Protein AF-A0A4S5E7C0-F1 (afdb_monomer)

Nearest PDB structures (foldseek):
  5xsj-assembly1_L  TM=5.345E-01  e=2.341E-01  Clostridium beijerinckii NCIMB 8052
  8f7n-assembly1_A-2  TM=5.152E-01  e=5.611E+00  Sinorhizobium meliloti
  6r2g-assembly1_A  TM=3.836E-01  e=6.595E+00  Human immunodeficiency virus 1

Secondary structure (DSSP, 8-state):
--HHHHHHHHHHHHHHHHHHHHHHHHHHHHHHHHHHHHHHHHHHHHHHHHHHHHHHHHH-GGG--HHHHHHHHHHHHHHHHHS-HHHHHHHHHHHHHHHHHHHHHHHHHS----HHHHHHHHHHHHHHHHHHHHHHHHHHHHHHHHHHTS-HHHHHHHHHHHHHHHHHHHTS---

Structure (mmCIF, N/CA/C/O backbone):
data_AF-A0A4S5E7C0-F1
#
_entry.id   AF-A0A4S5E7C0-F1
#
loop_
_atom_site.group_PDB
_atom_site.id
_atom_site.type_symbol
_atom_site.label_atom_id
_atom_site.label_alt_id
_atom_site.label_comp_id
_atom_site.label_asym_id
_atom_site.label_entity_id
_atom_site.label_seq_id
_atom_site.pdbx_PDB_ins_code
_atom_site.Cartn_x
_atom_site.Cartn_y
_atom_site.Cartn_z
_atom_site.occupancy
_atom_site.B_iso_or_equiv
_atom_site.auth_seq_id
_atom_site.auth_comp_id
_atom_site.auth_asym_id
_atom_site.auth_atom_id
_atom_site.pdbx_PDB_model_num
ATOM 1 N N . MET A 1 1 ? -38.187 -15.296 56.508 1.00 51.62 1 MET A N 1
ATOM 2 C CA . MET A 1 1 ? -37.065 -15.023 55.583 1.00 51.62 1 MET A CA 1
ATOM 3 C C . MET A 1 1 ? -36.917 -13.518 55.480 1.00 51.62 1 MET A C 1
ATOM 5 O O . MET A 1 1 ? -37.903 -12.865 55.166 1.00 51.62 1 MET A O 1
ATOM 9 N N . SER A 1 2 ? -35.764 -12.968 55.865 1.00 63.50 2 SER A N 1
ATOM 10 C CA . SER A 1 2 ? -35.547 -11.520 55.970 1.00 63.50 2 SER A CA 1
ATOM 11 C C . SER A 1 2 ? -35.302 -10.888 54.595 1.00 63.50 2 SER A C 1
ATOM 13 O O . SER A 1 2 ? -34.620 -11.465 53.749 1.00 63.50 2 SER A O 1
ATOM 15 N N . GLN A 1 3 ? -35.852 -9.688 54.378 1.00 60.19 3 GLN A N 1
ATOM 16 C CA . GLN A 1 3 ? -35.672 -8.883 53.158 1.00 60.19 3 GLN A CA 1
ATOM 17 C C . GLN A 1 3 ? -34.192 -8.619 52.823 1.00 60.19 3 GLN A C 1
ATOM 19 O O . GLN A 1 3 ? -33.840 -8.464 51.656 1.00 60.19 3 GLN A O 1
ATOM 24 N N . GLU A 1 4 ? -33.313 -8.656 53.825 1.00 59.75 4 GLU A N 1
ATOM 25 C CA . GLU A 1 4 ? -31.864 -8.508 53.667 1.00 59.75 4 GLU A CA 1
ATOM 26 C C . GLU A 1 4 ? -31.228 -9.612 52.807 1.00 59.75 4 GLU A C 1
ATOM 28 O O . GLU A 1 4 ? -30.308 -9.338 52.039 1.00 59.75 4 GLU A O 1
ATOM 33 N N . LEU A 1 5 ? -31.759 -10.842 52.851 1.00 59.56 5 LEU A N 1
ATOM 34 C CA . LEU A 1 5 ? -31.244 -11.957 52.048 1.00 59.56 5 LEU A CA 1
ATOM 35 C C . LEU A 1 5 ? -31.534 -11.761 50.547 1.00 59.56 5 LEU A C 1
ATOM 37 O O . LEU A 1 5 ? -30.731 -12.140 49.699 1.00 59.56 5 LEU A O 1
ATOM 41 N N . VAL A 1 6 ? -32.674 -11.144 50.219 1.00 63.81 6 VAL A N 1
ATOM 42 C CA . VAL A 1 6 ? -33.104 -10.886 48.834 1.00 63.81 6 VAL A CA 1
ATOM 43 C C . VAL A 1 6 ? -32.292 -9.746 48.216 1.00 63.81 6 VAL A C 1
ATOM 45 O O . VAL A 1 6 ? -31.866 -9.849 47.067 1.00 63.81 6 VAL A O 1
ATOM 48 N N . ILE A 1 7 ? -32.016 -8.692 48.990 1.00 66.44 7 ILE A N 1
ATOM 49 C CA . ILE A 1 7 ? -31.182 -7.560 48.555 1.00 66.44 7 ILE A CA 1
ATOM 50 C C . ILE A 1 7 ? -29.732 -8.013 48.334 1.00 66.44 7 ILE A C 1
ATOM 52 O O . ILE A 1 7 ? -29.133 -7.660 47.320 1.00 66.44 7 ILE A O 1
ATOM 56 N N . ALA A 1 8 ? -29.188 -8.852 49.223 1.00 60.00 8 ALA A N 1
ATOM 57 C CA . ALA A 1 8 ? -27.847 -9.412 49.066 1.00 60.00 8 ALA A CA 1
ATOM 58 C C . ALA A 1 8 ? -27.722 -10.307 47.816 1.00 60.00 8 ALA A C 1
ATOM 60 O O . ALA A 1 8 ? -26.723 -10.223 47.103 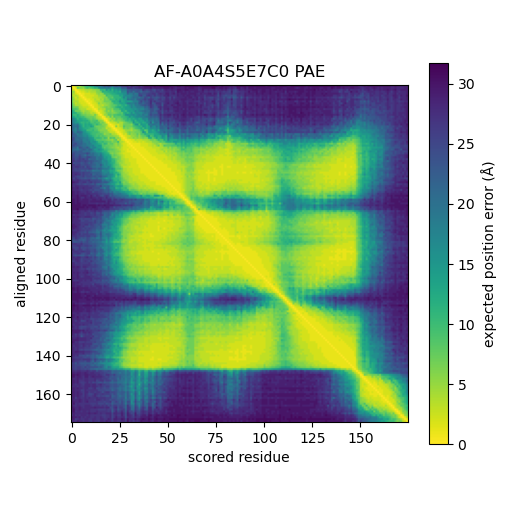1.00 60.00 8 ALA A O 1
ATOM 61 N N . LEU A 1 9 ? -28.747 -11.111 47.499 1.00 54.00 9 LEU A N 1
ATOM 62 C CA . LEU A 1 9 ? -28.764 -11.938 46.285 1.00 54.00 9 LEU A CA 1
ATOM 63 C C . LEU A 1 9 ? -28.847 -11.099 44.997 1.00 54.00 9 LEU A C 1
ATOM 65 O O . LEU A 1 9 ? -28.170 -11.410 44.019 1.00 54.00 9 LEU A O 1
ATOM 69 N N . LEU A 1 10 ? -29.651 -10.029 44.995 1.00 54.97 10 LEU A N 1
ATOM 70 C CA . LEU A 1 10 ? -29.771 -9.100 43.864 1.00 54.97 10 LEU A CA 1
ATOM 71 C C . LEU A 1 10 ? -28.479 -8.305 43.636 1.00 54.97 10 LEU A C 1
ATOM 73 O O . LEU A 1 10 ? -28.036 -8.176 42.496 1.00 54.97 10 LEU A O 1
ATOM 77 N N . ALA A 1 11 ? -27.842 -7.827 44.707 1.00 58.34 11 ALA A N 1
ATOM 78 C CA . ALA A 1 11 ? -26.558 -7.134 44.631 1.00 58.34 11 ALA A CA 1
ATOM 79 C C . ALA A 1 11 ? -25.433 -8.065 44.144 1.00 58.34 11 ALA A C 1
ATOM 81 O O . ALA A 1 11 ? -24.637 -7.668 43.295 1.00 58.34 11 ALA A O 1
ATOM 82 N N . ALA A 1 12 ? -25.401 -9.321 44.607 1.00 57.47 12 ALA A N 1
ATOM 83 C CA . ALA A 1 12 ? -24.446 -10.323 44.134 1.00 57.47 12 ALA A CA 1
ATOM 84 C C . ALA A 1 12 ? -24.670 -10.692 42.654 1.00 57.47 12 ALA A C 1
ATOM 86 O O . ALA A 1 12 ? -23.707 -10.798 41.895 1.00 57.47 12 ALA A O 1
ATOM 87 N N . GLY A 1 13 ? -25.929 -10.823 42.218 1.00 54.16 13 GLY A N 1
ATOM 88 C CA . GLY A 1 13 ? -26.279 -11.058 40.813 1.00 54.16 13 GLY A CA 1
ATOM 89 C C . GLY A 1 13 ? -25.897 -9.892 39.895 1.00 54.16 13 GLY A C 1
ATOM 90 O O . GLY A 1 13 ? -25.351 -10.112 38.815 1.00 54.16 13 GLY A O 1
ATOM 91 N N . ALA A 1 14 ? -26.107 -8.651 40.343 1.00 57.62 14 ALA A N 1
ATOM 92 C CA . ALA A 1 14 ? -25.710 -7.449 39.610 1.00 57.62 14 ALA A CA 1
ATOM 93 C C . ALA A 1 14 ? -24.182 -7.270 39.554 1.00 57.62 14 ALA A C 1
ATOM 95 O O . ALA A 1 14 ? -23.649 -6.908 38.507 1.00 57.62 14 ALA A O 1
ATOM 96 N N . ALA A 1 15 ? -23.466 -7.573 40.642 1.00 54.59 15 ALA A N 1
ATOM 97 C CA . ALA A 1 15 ? -22.006 -7.492 40.696 1.00 54.59 15 ALA A CA 1
ATOM 98 C C . ALA A 1 15 ? -21.329 -8.534 39.787 1.00 54.59 15 ALA A C 1
ATOM 100 O O . ALA A 1 15 ? -20.386 -8.207 39.066 1.00 54.59 15 ALA A O 1
ATOM 101 N N . LEU A 1 16 ? -21.839 -9.770 39.762 1.00 50.75 16 LEU A N 1
ATOM 102 C CA . LEU A 1 16 ? -21.350 -10.819 38.860 1.00 50.75 16 LEU A CA 1
ATOM 103 C C . LEU A 1 16 ? -21.711 -10.528 37.395 1.00 50.75 16 LEU A C 1
ATOM 105 O O . LEU A 1 16 ? -20.875 -10.712 36.511 1.00 50.75 16 LEU A O 1
ATOM 109 N N . GLY A 1 17 ? -22.917 -10.013 37.135 1.00 51.41 17 GLY A N 1
ATOM 110 C CA . GLY A 1 17 ? -23.335 -9.575 35.802 1.00 51.41 17 GLY A CA 1
ATOM 111 C C . GLY A 1 17 ? -22.484 -8.421 35.266 1.00 51.41 17 GLY A C 1
ATOM 112 O O . GLY A 1 17 ? -22.017 -8.486 34.134 1.00 51.41 17 GLY A O 1
ATOM 113 N N . GLY A 1 18 ? -22.212 -7.407 36.094 1.00 53.84 18 GLY A N 1
ATOM 114 C CA . GLY A 1 18 ? -21.353 -6.272 35.743 1.00 53.84 18 GLY A CA 1
ATOM 115 C C . GLY A 1 18 ? -19.883 -6.653 35.549 1.00 53.84 18 GLY A C 1
ATOM 116 O O . GLY A 1 18 ? -19.230 -6.131 34.651 1.00 53.84 18 GLY A O 1
ATOM 117 N N . SER A 1 19 ? -19.372 -7.611 36.328 1.00 55.72 19 SER A N 1
ATOM 118 C CA . SER A 1 19 ? -18.015 -8.158 36.187 1.00 55.72 19 SER A CA 1
ATOM 119 C C . SER A 1 19 ? -17.816 -8.908 34.863 1.00 55.72 19 SER A C 1
ATOM 121 O O . SER A 1 19 ? -16.806 -8.704 34.187 1.00 55.72 19 SER A O 1
ATOM 123 N N . LEU A 1 20 ? -18.779 -9.749 34.471 1.00 53.47 20 LEU A N 1
ATOM 124 C CA . LEU A 1 20 ? -18.713 -10.515 33.225 1.00 53.47 20 LEU A CA 1
ATOM 125 C C . LEU A 1 20 ? -18.929 -9.630 31.994 1.00 53.47 20 LEU A C 1
ATOM 127 O O . LEU A 1 20 ? -18.194 -9.772 31.016 1.00 53.47 20 LEU A O 1
ATOM 131 N N . LEU A 1 21 ? -19.882 -8.690 32.049 1.00 54.34 21 LEU A N 1
ATOM 132 C CA . LEU A 1 21 ? -20.072 -7.706 30.980 1.00 54.34 21 LEU A CA 1
ATOM 133 C C . LEU A 1 21 ? -18.843 -6.808 30.843 1.00 54.34 21 LEU A C 1
ATOM 135 O O . LEU A 1 21 ? -18.385 -6.584 29.730 1.00 54.34 21 LEU A O 1
ATOM 139 N N . GLY A 1 22 ? -18.285 -6.346 31.966 1.00 51.16 22 GLY A N 1
ATOM 140 C CA . GLY A 1 22 ? -17.058 -5.559 32.001 1.00 51.16 22 GLY A CA 1
ATOM 141 C C . GLY A 1 22 ? -15.910 -6.306 31.336 1.00 51.16 22 GLY A C 1
ATOM 142 O O . GLY A 1 22 ? -15.366 -5.814 30.362 1.00 51.16 22 GLY A O 1
ATOM 143 N N . SER A 1 23 ? -15.611 -7.534 31.769 1.00 56.44 23 SER A N 1
ATOM 144 C CA . SER A 1 23 ? -14.536 -8.346 31.183 1.00 56.44 23 SER A CA 1
ATOM 145 C C . SER A 1 23 ? -14.740 -8.640 29.691 1.00 56.44 23 SER A C 1
ATOM 147 O O . SER A 1 23 ? -13.773 -8.616 28.930 1.00 56.44 23 SER A O 1
ATOM 149 N N . PHE A 1 24 ? -15.977 -8.894 29.252 1.00 55.38 24 PHE A N 1
ATOM 150 C CA . PHE A 1 24 ? -16.286 -9.090 27.836 1.00 55.38 24 PHE A CA 1
ATOM 151 C C . PHE A 1 24 ? -16.075 -7.804 27.031 1.00 55.38 24 PHE A C 1
ATOM 153 O O . PHE A 1 24 ? -15.413 -7.844 25.996 1.00 55.38 24 PHE A O 1
ATOM 160 N N . LEU A 1 25 ? -16.569 -6.667 27.530 1.00 52.22 25 LEU A N 1
ATOM 161 C CA . LEU A 1 25 ? -16.396 -5.362 26.899 1.00 52.22 25 LEU A CA 1
ATOM 162 C C . LEU A 1 25 ? -14.913 -5.005 26.797 1.00 52.22 25 LEU A C 1
ATOM 164 O O . LEU A 1 25 ? -14.452 -4.768 25.686 1.00 52.22 25 LEU A O 1
ATOM 168 N N . THR A 1 26 ? -14.138 -5.098 27.884 1.00 57.97 26 THR A N 1
ATOM 169 C CA . THR A 1 26 ? -12.691 -4.820 27.857 1.00 57.97 26 THR A CA 1
ATOM 170 C C . THR A 1 26 ? -11.975 -5.690 26.829 1.00 57.97 26 THR A C 1
ATOM 172 O O . THR A 1 26 ? -11.184 -5.185 26.038 1.00 57.97 26 THR A O 1
ATOM 175 N N . ARG A 1 27 ? -12.317 -6.983 26.755 1.00 58.25 27 ARG A N 1
ATOM 176 C CA . ARG A 1 27 ? -11.734 -7.917 25.782 1.00 58.25 27 ARG A CA 1
ATOM 177 C C . ARG A 1 27 ? -12.106 -7.570 24.338 1.00 58.25 27 ARG A C 1
ATOM 179 O O . ARG A 1 27 ? -11.297 -7.767 23.434 1.00 58.25 27 ARG A O 1
ATOM 186 N N . THR A 1 28 ? -13.311 -7.048 24.103 1.00 67.56 28 THR A N 1
ATOM 187 C CA . THR A 1 28 ? -13.713 -6.556 22.777 1.00 67.56 28 THR A CA 1
ATOM 188 C C . THR A 1 28 ? -13.009 -5.254 22.402 1.00 67.56 28 THR A C 1
ATOM 190 O O . THR A 1 28 ? -12.595 -5.118 21.251 1.00 67.56 28 THR A O 1
ATOM 193 N N . THR A 1 29 ? -12.793 -4.336 23.348 1.00 66.19 29 THR A N 1
ATOM 194 C CA . THR A 1 29 ? -12.059 -3.084 23.113 1.00 66.19 29 THR A CA 1
ATOM 195 C C . THR A 1 29 ? -10.580 -3.354 22.841 1.00 66.19 29 THR A C 1
ATOM 197 O O . THR A 1 29 ? -10.033 -2.851 21.863 1.00 66.19 29 THR A O 1
ATOM 200 N N . GLU A 1 30 ? -9.954 -4.231 23.630 1.00 67.81 30 GLU A N 1
ATOM 201 C CA . GLU A 1 30 ? -8.579 -4.699 23.415 1.00 67.81 30 GLU A CA 1
ATOM 202 C C . GLU A 1 30 ? -8.422 -5.366 22.044 1.00 67.81 30 GLU A C 1
ATOM 204 O O . GLU A 1 30 ? -7.459 -5.098 21.329 1.00 67.81 30 GLU A O 1
ATOM 209 N N . HIS A 1 31 ? -9.388 -6.193 21.632 1.00 71.00 31 HIS A N 1
ATOM 210 C CA . HIS A 1 31 ? -9.361 -6.835 20.320 1.00 71.00 31 HIS A CA 1
ATOM 211 C C . HIS A 1 31 ? -9.510 -5.833 19.167 1.00 71.00 31 HIS A C 1
ATOM 213 O O . HIS A 1 31 ? -8.773 -5.920 18.185 1.00 71.00 31 HIS A O 1
ATOM 219 N N . LYS A 1 32 ? -10.424 -4.859 19.285 1.00 73.56 32 LYS A N 1
ATOM 220 C CA . LYS A 1 32 ? -10.576 -3.768 18.308 1.00 73.56 32 LYS A CA 1
ATOM 221 C C . LYS A 1 32 ? -9.287 -2.950 18.184 1.00 73.56 32 LYS A C 1
ATOM 223 O O . LYS A 1 32 ? -8.855 -2.648 17.071 1.00 73.56 32 LYS A O 1
ATOM 228 N N . GLN A 1 33 ? -8.662 -2.614 19.312 1.00 74.12 33 GLN A N 1
ATOM 229 C CA . GLN A 1 33 ? -7.420 -1.846 19.346 1.00 74.12 33 GLN A CA 1
ATOM 230 C C . GLN A 1 33 ? -6.246 -2.642 18.766 1.00 74.12 33 GLN A C 1
ATOM 232 O O . GLN A 1 33 ? -5.499 -2.117 17.943 1.00 74.12 33 GLN A O 1
ATOM 237 N N . TRP A 1 34 ? -6.129 -3.925 19.116 1.00 78.94 34 TRP A N 1
ATOM 238 C CA . TRP A 1 34 ? -5.158 -4.835 18.511 1.00 78.94 34 TRP A CA 1
ATOM 239 C C . TRP A 1 34 ? -5.341 -4.912 16.991 1.00 78.94 34 TRP A C 1
ATOM 241 O O . TRP A 1 34 ? -4.400 -4.649 16.249 1.00 78.94 34 TRP A O 1
ATOM 251 N N . HIS A 1 35 ? -6.563 -5.161 16.513 1.00 78.25 35 HIS A N 1
ATOM 252 C CA . HIS A 1 35 ? -6.855 -5.249 15.082 1.00 78.25 35 HIS A CA 1
ATOM 253 C C . HIS A 1 35 ? -6.514 -3.947 14.338 1.00 78.25 35 HIS A C 1
ATOM 255 O O . HIS A 1 35 ? -6.011 -3.979 13.216 1.00 78.25 35 HIS A O 1
ATOM 261 N N . ARG A 1 36 ? -6.754 -2.785 14.958 1.00 81.31 36 ARG A N 1
ATOM 262 C CA . ARG A 1 36 ? -6.374 -1.477 14.404 1.00 81.31 36 ARG A CA 1
ATOM 263 C C . ARG A 1 36 ? -4.857 -1.320 14.297 1.00 81.31 36 ARG A C 1
ATOM 265 O O . ARG A 1 36 ? -4.376 -0.861 13.263 1.00 81.31 36 ARG A O 1
ATOM 272 N N . ASN A 1 37 ? -4.120 -1.715 15.333 1.00 82.69 37 ASN A N 1
ATOM 273 C CA . ASN A 1 37 ? -2.660 -1.648 15.345 1.00 82.69 37 ASN A CA 1
ATOM 274 C C . ASN A 1 37 ? -2.054 -2.557 14.269 1.00 82.69 37 ASN A C 1
ATOM 276 O O . ASN A 1 37 ? -1.238 -2.085 13.482 1.00 82.69 37 ASN A O 1
ATOM 280 N N . GLU A 1 38 ? -2.519 -3.805 14.168 1.00 85.56 38 GLU A N 1
ATOM 281 C CA . GLU A 1 38 ? -2.092 -4.752 13.127 1.00 85.56 38 GLU A CA 1
ATOM 282 C C . GLU A 1 38 ? -2.402 -4.225 11.720 1.00 85.56 38 GLU A C 1
ATOM 284 O O . GLU A 1 38 ? -1.561 -4.272 10.824 1.00 85.56 38 GLU A O 1
ATOM 289 N N . LYS A 1 39 ? -3.595 -3.649 11.523 1.00 87.75 39 LYS A N 1
ATOM 290 C CA . LYS A 1 39 ? -3.990 -3.030 10.252 1.00 87.75 39 LYS A CA 1
ATOM 291 C C . LYS A 1 39 ? -3.078 -1.860 9.881 1.00 87.75 39 LYS A C 1
ATOM 293 O O . LYS A 1 39 ? -2.615 -1.785 8.745 1.00 87.75 39 LYS A O 1
ATOM 298 N N . ASN A 1 40 ? -2.807 -0.962 10.828 1.00 86.69 40 ASN A N 1
ATOM 299 C CA . ASN A 1 40 ? -1.935 0.188 10.607 1.00 86.69 40 ASN A CA 1
ATOM 300 C C . ASN A 1 40 ? -0.496 -0.257 10.302 1.00 86.69 40 ASN A C 1
ATOM 302 O O . ASN A 1 40 ? 0.104 0.208 9.334 1.00 86.69 40 ASN A O 1
ATOM 306 N N . GLN A 1 41 ? 0.027 -1.218 11.066 1.00 88.25 41 GLN A N 1
ATOM 307 C CA . GLN A 1 41 ? 1.349 -1.797 10.841 1.00 88.25 41 GLN A CA 1
ATOM 308 C C . GLN A 1 41 ? 1.452 -2.448 9.457 1.00 88.25 41 GLN A C 1
ATOM 310 O O . GLN A 1 41 ? 2.388 -2.148 8.719 1.00 88.25 41 GLN A O 1
ATOM 315 N N . ALA A 1 42 ? 0.462 -3.257 9.063 1.00 89.06 42 ALA A N 1
ATOM 316 C CA . ALA A 1 42 ? 0.418 -3.893 7.748 1.00 89.06 42 ALA A CA 1
ATOM 317 C C . ALA A 1 42 ? 0.434 -2.869 6.601 1.00 89.06 42 ALA A C 1
ATOM 319 O O . ALA A 1 42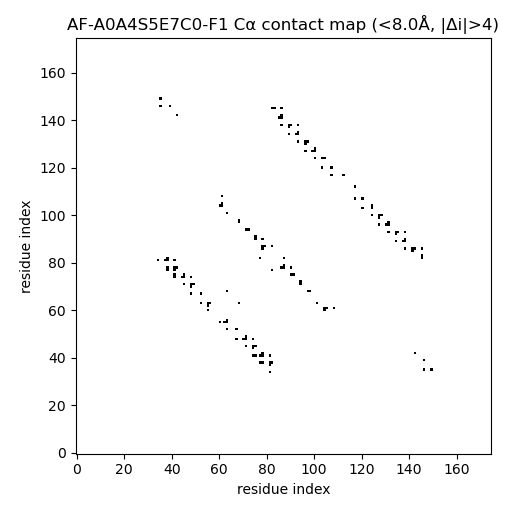 ? 1.063 -3.094 5.567 1.00 89.06 42 ALA A O 1
ATOM 320 N N . TYR A 1 43 ? -0.256 -1.736 6.766 1.00 90.94 43 TYR A N 1
ATOM 321 C CA . TYR A 1 43 ? -0.296 -0.691 5.741 1.00 90.94 43 TYR A CA 1
ATOM 322 C C . TYR A 1 43 ? 1.026 0.055 5.650 1.00 90.94 43 TYR A C 1
ATOM 324 O O . TYR A 1 43 ? 1.533 0.249 4.548 1.00 90.94 43 TYR A O 1
ATOM 332 N N . ILE A 1 44 ? 1.599 0.436 6.793 1.00 87.25 44 ILE A N 1
ATOM 333 C CA . ILE A 1 44 ? 2.896 1.114 6.855 1.00 87.25 44 ILE A CA 1
ATOM 334 C C . ILE A 1 44 ? 3.981 0.235 6.236 1.00 87.25 44 ILE A C 1
ATOM 336 O O . ILE A 1 44 ? 4.715 0.701 5.369 1.00 87.25 44 ILE A O 1
ATOM 340 N N . GLU A 1 45 ? 4.057 -1.037 6.632 1.00 89.75 45 GLU A N 1
ATOM 341 C CA . GLU A 1 45 ? 5.060 -1.964 6.113 1.00 89.75 45 GLU A CA 1
ATOM 342 C C . GLU A 1 45 ? 4.951 -2.112 4.593 1.00 89.75 45 GLU A C 1
ATOM 344 O O . GLU A 1 45 ? 5.952 -1.997 3.886 1.00 89.75 45 GLU A O 1
ATOM 349 N N . TYR A 1 46 ? 3.735 -2.285 4.068 1.00 91.50 46 TYR A N 1
ATOM 350 C CA . TYR A 1 46 ? 3.534 -2.395 2.627 1.00 91.50 46 TYR A CA 1
ATOM 351 C C . TYR A 1 46 ? 3.922 -1.119 1.874 1.00 91.50 46 TYR A C 1
ATOM 353 O O . TYR A 1 46 ? 4.601 -1.198 0.851 1.00 91.50 46 TYR A O 1
ATOM 361 N N . LEU A 1 47 ? 3.547 0.057 2.388 1.00 88.50 47 LEU A N 1
ATOM 362 C CA . LEU A 1 47 ? 3.910 1.335 1.774 1.00 88.50 47 LEU A CA 1
ATOM 363 C C . LEU A 1 47 ? 5.423 1.581 1.797 1.00 88.50 47 LEU A C 1
ATOM 365 O O . LEU A 1 47 ? 5.954 2.075 0.808 1.00 88.50 47 LEU A O 1
ATOM 369 N N . ILE A 1 48 ? 6.123 1.183 2.866 1.00 87.25 48 ILE A N 1
ATOM 370 C CA . ILE A 1 48 ? 7.592 1.240 2.924 1.00 87.25 48 ILE A CA 1
ATOM 371 C C . ILE A 1 48 ? 8.202 0.381 1.813 1.00 87.25 48 ILE A C 1
ATOM 373 O O . ILE A 1 48 ? 9.105 0.847 1.127 1.00 87.25 48 ILE A O 1
ATOM 377 N N . LYS A 1 49 ? 7.698 -0.842 1.585 1.00 88.44 49 LYS A N 1
ATOM 378 C CA . LYS A 1 49 ? 8.206 -1.723 0.513 1.00 88.44 49 LYS A CA 1
ATOM 379 C C . LYS A 1 49 ? 7.944 -1.188 -0.893 1.00 88.44 49 LYS A C 1
ATOM 381 O O . LYS A 1 49 ? 8.760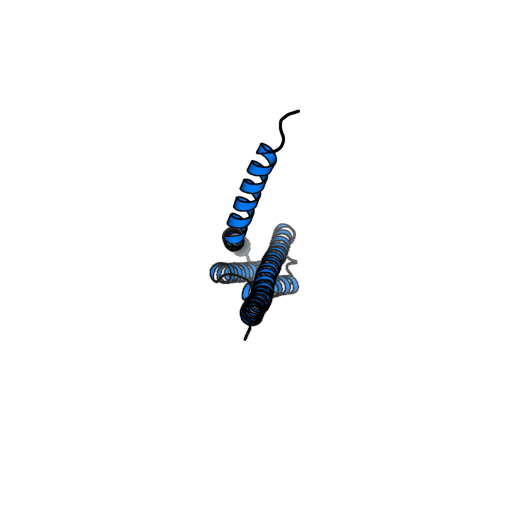 -1.409 -1.785 1.00 88.44 49 LYS A O 1
ATOM 386 N N . LEU A 1 50 ? 6.844 -0.471 -1.087 1.00 85.56 50 LEU A N 1
ATOM 387 C CA . LEU A 1 50 ? 6.511 0.158 -2.365 1.00 85.56 50 LEU A CA 1
ATOM 388 C C . LEU A 1 50 ? 7.328 1.432 -2.634 1.00 85.56 50 LEU A C 1
ATOM 390 O O . LEU A 1 50 ? 7.741 1.649 -3.770 1.00 85.56 50 LEU A O 1
ATOM 394 N N . ASP A 1 51 ? 7.600 2.239 -1.605 1.00 85.44 51 ASP A N 1
ATOM 395 C CA . ASP A 1 51 ? 8.496 3.408 -1.683 1.00 85.44 51 ASP A CA 1
ATOM 396 C C . ASP A 1 51 ? 9.948 2.986 -1.948 1.00 85.44 51 ASP A C 1
ATOM 398 O O . ASP A 1 51 ? 10.647 3.566 -2.774 1.00 85.44 51 ASP A O 1
ATOM 402 N N . GLU A 1 52 ? 10.380 1.917 -1.283 1.00 83.94 52 GLU A N 1
ATOM 403 C CA . GLU A 1 52 ? 11.648 1.240 -1.529 1.00 83.94 52 GLU A CA 1
ATOM 404 C C . GLU A 1 52 ? 11.798 0.828 -3.006 1.00 83.94 52 GLU A C 1
ATOM 406 O O . GLU A 1 52 ? 12.821 1.124 -3.618 1.00 83.94 52 GLU A O 1
ATOM 411 N N . LEU A 1 53 ? 10.767 0.212 -3.596 1.00 80.62 53 LEU A N 1
ATOM 412 C CA . LEU A 1 53 ? 10.750 -0.125 -5.022 1.00 80.62 53 LEU A CA 1
ATOM 413 C C . LEU A 1 53 ? 10.786 1.119 -5.919 1.00 80.62 53 LEU A C 1
ATOM 415 O O . LEU A 1 53 ? 11.501 1.125 -6.915 1.00 80.62 53 LEU A O 1
ATOM 419 N N . GLU A 1 54 ? 10.026 2.165 -5.593 1.00 78.50 54 GLU A N 1
ATOM 420 C CA . GLU A 1 54 ? 10.003 3.401 -6.385 1.00 78.50 54 GLU A CA 1
ATOM 421 C C . GLU A 1 54 ? 11.381 4.079 -6.423 1.00 78.50 54 GLU A C 1
ATOM 423 O O . GLU A 1 54 ? 11.844 4.469 -7.493 1.00 78.50 54 GLU A O 1
ATOM 428 N N . LYS A 1 55 ? 12.076 4.149 -5.282 1.00 77.00 55 LYS A N 1
ATOM 429 C CA . LYS A 1 55 ? 13.448 4.678 -5.205 1.00 77.00 55 LYS A CA 1
ATOM 430 C C . LYS A 1 55 ? 14.422 3.876 -6.058 1.00 77.00 55 LYS A C 1
ATOM 432 O O . LYS A 1 55 ? 15.266 4.468 -6.734 1.00 77.00 55 LYS A O 1
ATOM 437 N N . ASP A 1 56 ? 14.298 2.552 -6.039 1.00 71.94 56 ASP A N 1
ATOM 438 C CA . ASP A 1 56 ? 15.135 1.659 -6.839 1.00 71.94 56 ASP A CA 1
ATOM 439 C C . ASP A 1 56 ? 14.851 1.860 -8.344 1.00 71.94 56 ASP A C 1
ATOM 441 O O . ASP A 1 56 ? 15.784 1.955 -9.137 1.00 71.94 56 ASP A O 1
ATOM 445 N N . LEU A 1 57 ? 13.587 2.050 -8.742 1.00 67.81 57 LEU A N 1
ATOM 446 C CA . LEU A 1 57 ? 13.206 2.362 -10.128 1.00 67.81 57 LEU A CA 1
ATOM 447 C C . LEU A 1 57 ? 13.737 3.720 -10.617 1.00 67.81 57 LEU A C 1
ATOM 449 O O . LEU A 1 57 ? 14.086 3.849 -11.793 1.00 67.81 57 LEU A O 1
ATOM 453 N N . ASP A 1 58 ? 13.801 4.723 -9.738 1.00 65.25 58 ASP A N 1
ATOM 454 C CA . ASP A 1 58 ? 14.303 6.063 -10.070 1.00 65.25 58 ASP A CA 1
ATOM 455 C C . ASP A 1 58 ? 15.841 6.120 -10.137 1.00 65.25 58 ASP A C 1
ATOM 457 O O . ASP A 1 58 ? 16.399 6.936 -10.875 1.00 65.25 58 ASP A O 1
ATOM 461 N N . THR A 1 59 ? 16.540 5.267 -9.379 1.00 62.66 59 THR A N 1
ATOM 462 C CA . THR A 1 59 ? 18.011 5.298 -9.277 1.00 62.66 59 THR A CA 1
ATOM 463 C C . THR A 1 59 ? 18.714 4.230 -10.101 1.00 62.66 59 THR A C 1
ATOM 465 O O . THR A 1 59 ? 19.789 4.499 -10.640 1.00 62.66 59 THR A O 1
ATOM 468 N N . ASN A 1 60 ? 18.149 3.028 -10.214 1.00 55.31 60 ASN A N 1
ATOM 469 C CA . ASN A 1 60 ? 18.775 1.930 -10.932 1.00 55.31 60 ASN A CA 1
ATOM 470 C C . ASN A 1 60 ? 17.747 0.886 -11.399 1.00 55.31 60 ASN A C 1
ATOM 472 O O . ASN A 1 60 ? 17.479 -0.106 -10.720 1.00 55.31 60 ASN A O 1
ATOM 476 N N . VAL A 1 61 ? 17.244 1.071 -12.624 1.00 54.28 61 VAL A N 1
ATOM 477 C CA . VAL A 1 61 ? 16.336 0.130 -13.311 1.00 54.28 61 VAL A CA 1
ATOM 478 C C . VAL A 1 61 ? 16.891 -1.309 -13.317 1.00 54.28 61 VAL A C 1
ATOM 480 O O . VAL A 1 61 ? 16.122 -2.262 -13.340 1.00 54.28 61 VAL A O 1
ATOM 483 N N . GLN A 1 62 ? 18.216 -1.476 -13.225 1.00 51.75 62 GLN A N 1
ATOM 484 C CA . GLN A 1 62 ? 18.927 -2.752 -13.361 1.00 51.75 62 GLN A CA 1
ATOM 485 C C . GLN A 1 62 ? 18.962 -3.623 -12.089 1.00 51.75 62 GLN A C 1
ATOM 487 O O . GLN A 1 62 ? 19.415 -4.761 -12.155 1.00 51.75 62 GLN A O 1
ATOM 492 N N . ALA A 1 63 ? 18.529 -3.117 -10.927 1.00 51.19 63 ALA A N 1
ATOM 493 C CA . ALA A 1 63 ? 18.728 -3.797 -9.638 1.00 51.19 63 ALA A CA 1
ATOM 494 C C . ALA A 1 63 ? 17.438 -4.085 -8.857 1.00 51.19 63 ALA A C 1
ATOM 496 O O . ALA A 1 63 ? 17.502 -4.425 -7.672 1.00 51.19 63 ALA A O 1
ATOM 497 N N . VAL A 1 64 ? 16.264 -3.991 -9.488 1.00 57.34 64 VAL A N 1
ATOM 498 C CA . VAL A 1 64 ? 15.038 -4.491 -8.857 1.00 57.34 64 VAL A CA 1
ATOM 499 C C . VAL A 1 64 ? 15.125 -6.020 -8.845 1.00 57.34 64 VAL A C 1
ATOM 501 O O . VAL A 1 64 ? 14.779 -6.692 -9.807 1.00 57.34 64 VAL A O 1
ATOM 504 N N . GLY A 1 65 ? 15.678 -6.586 -7.776 1.00 64.81 65 GLY A N 1
ATOM 505 C CA . GLY A 1 65 ? 15.802 -8.032 -7.618 1.00 64.81 65 GLY A CA 1
ATOM 506 C C . GLY A 1 65 ? 14.449 -8.701 -7.366 1.00 64.81 65 GLY A C 1
ATOM 507 O O . GLY A 1 65 ? 13.535 -8.104 -6.790 1.00 64.81 65 GLY A O 1
ATOM 508 N N . SER A 1 66 ? 14.344 -9.981 -7.723 1.00 70.06 66 SER A N 1
ATOM 509 C CA . SER A 1 66 ? 13.203 -10.849 -7.387 1.00 70.06 66 SER A CA 1
ATOM 510 C C . SER A 1 66 ? 12.896 -10.870 -5.880 1.00 70.06 66 SER A C 1
ATOM 512 O O . SER A 1 66 ? 11.730 -10.938 -5.489 1.00 70.06 66 SER A O 1
ATOM 514 N N . ASP A 1 67 ? 13.915 -10.696 -5.034 1.00 76.00 67 ASP A N 1
ATOM 515 C CA . ASP A 1 67 ? 13.783 -10.551 -3.579 1.00 76.00 67 ASP A CA 1
ATOM 516 C C . ASP A 1 67 ? 12.910 -9.353 -3.167 1.00 76.00 67 ASP A C 1
ATOM 518 O O . ASP A 1 67 ? 12.195 -9.409 -2.164 1.00 76.00 67 ASP A O 1
ATOM 522 N N . ARG A 1 68 ? 12.913 -8.268 -3.952 1.00 78.62 68 ARG A N 1
ATOM 523 C CA . ARG A 1 68 ? 12.125 -7.059 -3.673 1.00 78.62 68 ARG A CA 1
ATOM 524 C C . ARG A 1 68 ? 10.646 -7.285 -3.949 1.00 78.62 68 ARG A C 1
ATOM 526 O O . ARG A 1 68 ? 9.807 -6.958 -3.111 1.00 78.62 68 ARG A O 1
ATOM 533 N N . LEU A 1 69 ? 10.332 -7.918 -5.078 1.00 79.81 69 LEU A N 1
ATOM 534 C CA . LEU A 1 69 ? 8.967 -8.338 -5.404 1.00 79.81 69 LEU A CA 1
ATOM 535 C C . LEU A 1 69 ? 8.444 -9.365 -4.396 1.00 79.81 69 LEU A C 1
ATOM 537 O O . LEU A 1 69 ? 7.280 -9.302 -3.993 1.00 79.81 69 LEU A O 1
ATOM 541 N N . LEU A 1 70 ? 9.309 -10.272 -3.932 1.00 82.25 70 LEU A N 1
ATOM 542 C CA . LEU A 1 70 ? 8.971 -11.211 -2.868 1.0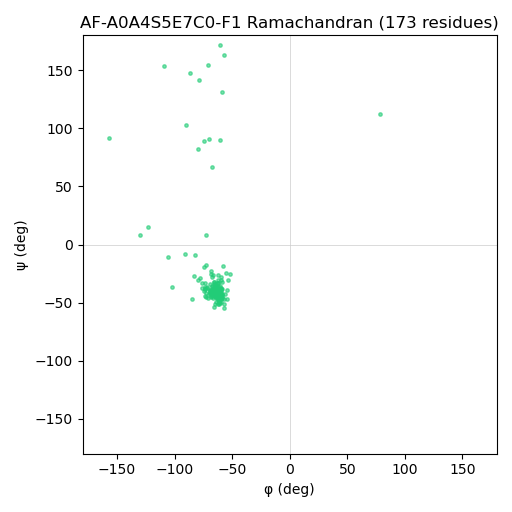0 82.25 70 LEU A CA 1
ATOM 543 C C . LEU A 1 70 ? 8.653 -10.477 -1.558 1.00 82.25 70 LEU A C 1
ATOM 545 O O . LEU A 1 70 ? 7.651 -10.795 -0.921 1.00 82.25 70 LEU A O 1
ATOM 549 N N . ALA A 1 71 ? 9.442 -9.465 -1.183 1.00 85.50 71 ALA A N 1
ATOM 550 C CA . ALA A 1 71 ? 9.190 -8.644 0.001 1.00 85.50 71 ALA A CA 1
ATOM 551 C C . ALA A 1 71 ? 7.870 -7.856 -0.097 1.00 85.50 71 ALA A C 1
ATOM 553 O O . ALA A 1 71 ? 7.106 -7.822 0.867 1.00 85.50 71 ALA A O 1
ATOM 554 N N . ILE A 1 72 ? 7.553 -7.285 -1.264 1.00 86.75 72 ILE A N 1
ATOM 555 C CA . ILE A 1 72 ? 6.265 -6.617 -1.529 1.00 86.75 72 ILE A CA 1
ATOM 556 C C . ILE A 1 72 ? 5.114 -7.621 -1.420 1.00 86.75 72 ILE A C 1
ATOM 558 O O . ILE A 1 72 ? 4.121 -7.370 -0.733 1.00 86.75 72 ILE A O 1
ATOM 562 N N . THR A 1 73 ? 5.263 -8.796 -2.035 1.00 87.38 73 THR A N 1
ATOM 563 C CA . THR A 1 73 ? 4.265 -9.872 -1.981 1.00 87.38 73 THR A CA 1
ATOM 564 C C . THR A 1 73 ? 4.033 -10.349 -0.546 1.00 87.38 73 THR A C 1
ATOM 566 O O . THR A 1 73 ? 2.881 -10.574 -0.152 1.00 87.38 73 THR A O 1
ATOM 569 N N . ALA A 1 74 ? 5.107 -10.485 0.237 1.00 87.31 74 ALA A N 1
ATOM 570 C CA . ALA A 1 74 ? 5.063 -10.861 1.642 1.00 87.31 74 ALA A CA 1
ATOM 571 C C . ALA A 1 74 ? 4.348 -9.791 2.477 1.00 87.31 74 ALA A C 1
ATOM 573 O O . ALA A 1 74 ? 3.388 -10.121 3.171 1.00 87.31 74 ALA A O 1
ATOM 574 N N . ALA A 1 75 ? 4.704 -8.512 2.335 1.00 87.75 75 ALA A N 1
ATOM 575 C CA . ALA A 1 75 ? 4.044 -7.413 3.042 1.00 87.75 75 ALA A CA 1
ATOM 576 C C . ALA A 1 75 ? 2.548 -7.294 2.676 1.00 87.75 75 ALA A C 1
ATOM 578 O O . ALA A 1 75 ? 1.688 -7.100 3.537 1.00 87.75 75 ALA A O 1
ATOM 579 N N . ARG A 1 76 ? 2.181 -7.543 1.410 1.00 91.81 76 ARG A N 1
ATOM 580 C CA . ARG A 1 76 ? 0.773 -7.602 0.977 1.00 91.81 76 ARG A CA 1
ATOM 581 C C . ARG A 1 76 ? -0.017 -8.721 1.667 1.00 91.81 76 ARG A C 1
ATOM 583 O O . ARG A 1 76 ? -1.242 -8.633 1.774 1.00 91.81 76 ARG A O 1
ATOM 590 N N . SER A 1 77 ? 0.628 -9.803 2.108 1.00 88.19 77 SER A N 1
ATOM 591 C CA . SER A 1 77 ? -0.079 -10.908 2.772 1.00 88.19 77 SER A CA 1
ATOM 592 C C . SER A 1 77 ? -0.796 -10.445 4.047 1.00 88.19 77 SER A C 1
ATOM 594 O O . SER A 1 77 ? -1.938 -10.846 4.269 1.00 88.19 77 SER A O 1
ATOM 596 N N . ALA A 1 78 ? -0.214 -9.498 4.789 1.00 85.88 78 ALA A N 1
ATOM 597 C CA . ALA A 1 78 ? -0.847 -8.881 5.951 1.00 85.88 78 ALA A CA 1
ATOM 598 C C . ALA A 1 78 ? -2.075 -8.038 5.556 1.00 85.88 78 ALA A C 1
ATOM 600 O O . ALA A 1 78 ? -3.125 -8.109 6.197 1.00 85.88 78 ALA A O 1
ATOM 601 N N . ILE A 1 79 ? -2.021 -7.334 4.419 1.00 87.94 79 ILE A N 1
ATOM 602 C CA . ILE A 1 79 ? -3.179 -6.605 3.870 1.00 87.94 79 ILE A CA 1
ATOM 603 C C . ILE A 1 79 ? -4.336 -7.548 3.525 1.00 87.94 79 ILE A C 1
ATOM 605 O O . ILE A 1 79 ? -5.499 -7.169 3.666 1.00 87.94 79 ILE A O 1
ATOM 609 N N . ARG A 1 80 ? -4.064 -8.789 3.096 1.00 86.50 80 ARG A N 1
ATOM 610 C CA . ARG A 1 80 ? -5.136 -9.768 2.836 1.00 86.50 80 ARG A CA 1
ATOM 611 C C . ARG A 1 80 ? -5.936 -10.113 4.093 1.00 86.50 80 ARG A C 1
ATOM 613 O O . ARG A 1 80 ? -7.126 -10.414 3.959 1.00 86.50 80 ARG A O 1
ATOM 620 N N . LEU A 1 81 ? -5.289 -10.068 5.258 1.00 83.31 81 LEU A N 1
ATOM 621 C CA . LEU A 1 81 ? -5.876 -10.398 6.553 1.00 83.31 81 LEU A CA 1
ATOM 622 C C . LEU A 1 81 ? -6.616 -9.204 7.163 1.00 83.31 81 LEU A C 1
ATOM 624 O O . LEU A 1 81 ? -7.761 -9.356 7.573 1.00 83.31 81 LEU A O 1
ATOM 628 N N . PHE A 1 82 ? -5.995 -8.022 7.165 1.00 85.06 82 PHE A N 1
ATOM 629 C CA . PHE A 1 82 ? -6.493 -6.862 7.918 1.00 85.06 82 PHE A CA 1
ATOM 630 C C . PHE A 1 82 ? -7.141 -5.767 7.056 1.00 85.06 82 PHE A C 1
ATOM 632 O O . PHE A 1 82 ? -7.754 -4.835 7.578 1.00 85.06 82 PHE A O 1
ATOM 639 N N . GLY A 1 83 ? -7.004 -5.842 5.729 1.00 83.44 83 GLY A N 1
ATOM 640 C CA . GLY A 1 83 ? -7.523 -4.830 4.814 1.00 83.44 83 GLY A CA 1
ATOM 641 C C . GLY A 1 83 ? -8.977 -5.026 4.395 1.00 83.44 83 GLY A C 1
ATOM 642 O O . GLY A 1 83 ? -9.444 -6.152 4.201 1.00 83.44 83 GLY A O 1
ATOM 643 N N . SER A 1 84 ? -9.686 -3.917 4.156 1.00 88.44 84 SER A N 1
ATOM 644 C CA . SER A 1 84 ? -10.994 -3.939 3.492 1.00 88.44 84 SER A CA 1
ATOM 645 C C . SER A 1 84 ? -10.927 -4.593 2.107 1.00 88.44 84 SER A C 1
ATOM 647 O O . SER A 1 84 ? -9.867 -4.744 1.495 1.00 88.44 84 SER A O 1
ATOM 649 N N . ALA A 1 85 ? -12.082 -4.988 1.564 1.00 87.31 85 ALA A N 1
ATOM 650 C CA . ALA A 1 85 ? -12.162 -5.524 0.202 1.00 87.31 85 ALA A CA 1
ATOM 651 C C . ALA A 1 85 ? -11.547 -4.568 -0.842 1.00 87.31 85 ALA A C 1
ATOM 653 O O . ALA A 1 85 ? -10.830 -5.017 -1.737 1.00 87.31 85 ALA A O 1
ATOM 654 N N . THR A 1 86 ? -11.763 -3.259 -0.682 1.00 89.56 86 THR A N 1
ATOM 655 C CA . THR A 1 86 ? -11.213 -2.220 -1.561 1.00 89.56 86 THR A CA 1
ATOM 656 C C . THR A 1 86 ? -9.692 -2.160 -1.485 1.00 89.56 86 THR A C 1
ATOM 658 O O . THR A 1 86 ? -9.037 -2.243 -2.524 1.00 89.56 86 THR A O 1
ATOM 661 N N . VAL A 1 87 ? -9.120 -2.084 -0.277 1.00 88.88 87 VAL A N 1
ATOM 662 C CA . VAL A 1 87 ? -7.660 -2.044 -0.091 1.00 88.88 87 VAL A CA 1
ATOM 663 C C . VAL A 1 87 ? -7.014 -3.328 -0.612 1.00 88.88 87 VAL A C 1
ATOM 665 O O . VAL A 1 87 ? -6.009 -3.269 -1.311 1.00 88.88 87 VAL A O 1
ATOM 668 N N . ARG A 1 88 ? -7.624 -4.495 -0.364 1.00 91.62 88 ARG A N 1
ATOM 669 C CA . ARG A 1 88 ? -7.122 -5.785 -0.867 1.00 91.62 88 ARG A CA 1
ATOM 670 C C . ARG A 1 88 ? -7.083 -5.858 -2.390 1.00 91.62 88 ARG A C 1
ATOM 672 O O . ARG A 1 88 ? -6.132 -6.414 -2.939 1.00 91.62 88 ARG A O 1
ATOM 679 N N . ARG A 1 89 ? -8.099 -5.317 -3.069 1.00 93.62 89 ARG A N 1
ATOM 680 C CA . ARG A 1 89 ? -8.127 -5.237 -4.534 1.00 93.62 89 ARG A CA 1
ATOM 681 C C . ARG A 1 89 ? -7.030 -4.307 -5.043 1.00 93.62 89 ARG A C 1
ATOM 683 O O . ARG A 1 89 ? -6.201 -4.742 -5.828 1.00 93.62 89 ARG A O 1
ATOM 690 N N . LEU A 1 90 ? -6.980 -3.075 -4.540 1.00 92.38 90 LEU A N 1
ATOM 691 C CA . LEU A 1 90 ? -6.011 -2.075 -4.994 1.00 92.38 90 LEU A CA 1
ATOM 692 C C . LEU A 1 90 ? -4.563 -2.493 -4.713 1.00 92.38 90 LEU A C 1
ATOM 694 O O . LEU A 1 90 ? -3.698 -2.279 -5.550 1.00 92.38 90 LEU A O 1
ATOM 698 N N . ALA A 1 91 ? -4.297 -3.155 -3.585 1.00 92.44 91 ALA A N 1
ATOM 699 C CA . ALA A 1 91 ? -2.973 -3.695 -3.289 1.00 92.44 91 ALA A CA 1
ATOM 700 C C . ALA A 1 91 ? -2.579 -4.819 -4.261 1.00 92.44 91 ALA A C 1
ATOM 702 O O . ALA A 1 91 ? -1.410 -4.983 -4.583 1.00 92.44 91 ALA A O 1
ATOM 703 N N . ARG A 1 92 ? -3.540 -5.609 -4.761 1.00 90.88 92 ARG A N 1
ATOM 704 C CA . ARG A 1 92 ? -3.266 -6.572 -5.837 1.00 90.88 92 ARG A CA 1
ATOM 705 C C . ARG A 1 92 ? -2.980 -5.865 -7.160 1.00 90.88 92 ARG A C 1
ATOM 707 O O . ARG A 1 92 ? -2.071 -6.294 -7.858 1.00 90.88 92 ARG A O 1
ATOM 714 N N . ASP A 1 93 ? -3.730 -4.816 -7.480 1.00 90.50 93 ASP A N 1
ATOM 715 C CA . ASP A 1 93 ? -3.534 -4.047 -8.711 1.00 90.50 93 ASP A CA 1
ATOM 716 C C . ASP A 1 93 ? -2.131 -3.404 -8.723 1.00 90.50 93 ASP A C 1
ATOM 718 O O . ASP A 1 93 ? -1.392 -3.567 -9.688 1.00 90.50 93 ASP A O 1
ATOM 722 N N . VAL A 1 94 ? -1.704 -2.802 -7.606 1.00 89.50 94 VAL A N 1
ATOM 723 C CA . VAL A 1 94 ? -0.344 -2.255 -7.436 1.00 89.50 94 VAL A CA 1
ATOM 724 C C . VAL A 1 94 ? 0.741 -3.332 -7.572 1.00 89.50 94 VAL A C 1
ATOM 726 O O . VAL A 1 94 ? 1.732 -3.106 -8.257 1.00 89.50 94 VAL A O 1
ATOM 729 N N . ASP A 1 95 ? 0.556 -4.509 -6.967 1.00 88.06 95 ASP A N 1
ATOM 730 C CA . ASP A 1 95 ? 1.501 -5.638 -7.052 1.00 88.06 95 ASP A CA 1
ATOM 731 C C . ASP A 1 95 ? 1.664 -6.157 -8.497 1.00 88.06 95 ASP A C 1
ATOM 733 O O . ASP A 1 95 ? 2.771 -6.462 -8.946 1.00 88.06 95 ASP A O 1
ATOM 737 N N . ASN A 1 96 ? 0.568 -6.195 -9.263 1.00 87.12 96 ASN A N 1
ATOM 738 C CA . ASN A 1 96 ? 0.594 -6.561 -10.680 1.00 87.12 96 ASN A CA 1
ATOM 739 C C . ASN A 1 96 ? 1.356 -5.521 -11.522 1.00 87.12 96 ASN A C 1
ATOM 741 O O . ASN A 1 96 ? 2.160 -5.899 -12.373 1.00 87.12 96 ASN A O 1
ATOM 745 N N . GLU A 1 97 ? 1.134 -4.226 -11.278 1.00 85.69 97 GLU A N 1
ATOM 746 C CA . GLU A 1 97 ? 1.849 -3.146 -11.977 1.00 85.69 97 GLU A CA 1
ATOM 747 C C . GLU A 1 97 ? 3.340 -3.116 -11.599 1.00 85.69 97 GLU A C 1
ATOM 749 O O . GLU A 1 97 ? 4.190 -2.970 -12.475 1.00 85.69 97 GLU A O 1
ATOM 754 N N . ALA A 1 98 ? 3.679 -3.339 -10.323 1.00 83.25 98 ALA A N 1
ATOM 755 C CA . ALA A 1 98 ? 5.060 -3.476 -9.848 1.00 83.25 98 ALA A CA 1
ATOM 756 C C . ALA A 1 98 ? 5.788 -4.650 -10.524 1.00 83.25 98 ALA A C 1
ATOM 758 O O . ALA A 1 98 ? 6.934 -4.524 -10.953 1.00 83.25 98 ALA A O 1
ATOM 759 N N . THR A 1 99 ? 5.097 -5.781 -10.678 1.00 82.00 99 THR A N 1
ATOM 760 C CA . THR A 1 99 ? 5.617 -6.947 -11.403 1.00 82.00 99 THR A CA 1
ATOM 761 C C . THR A 1 99 ? 5.821 -6.633 -12.890 1.00 82.00 99 THR A C 1
ATOM 763 O O . THR A 1 99 ? 6.845 -6.996 -13.464 1.00 82.00 99 THR A O 1
ATOM 766 N N . GLY A 1 100 ? 4.878 -5.924 -13.520 1.00 79.12 100 GLY A N 1
ATOM 767 C CA . GLY A 1 100 ? 5.003 -5.479 -14.912 1.00 79.12 100 GLY A CA 1
ATOM 768 C C . GLY A 1 100 ? 6.192 -4.538 -15.131 1.00 79.12 100 GLY A C 1
ATOM 769 O O . GLY A 1 100 ? 6.932 -4.699 -16.101 1.00 79.12 100 GLY A O 1
ATOM 770 N N . LEU A 1 101 ? 6.421 -3.607 -14.200 1.00 75.75 101 LEU A N 1
ATOM 771 C CA . LEU A 1 101 ? 7.589 -2.722 -14.202 1.00 75.75 101 LEU A CA 1
ATOM 772 C C . LEU A 1 101 ? 8.904 -3.498 -14.148 1.00 75.75 101 LEU A C 1
ATOM 774 O O . LEU A 1 101 ? 9.813 -3.195 -14.918 1.00 75.75 101 LEU A O 1
ATOM 778 N N . TRP A 1 102 ? 8.984 -4.518 -13.293 1.00 72.75 102 TRP A N 1
ATOM 779 C CA . TRP A 1 102 ? 10.156 -5.385 -13.196 1.00 72.75 102 TRP A CA 1
ATOM 780 C C . TRP A 1 102 ? 10.451 -6.129 -14.505 1.00 72.75 102 TRP A C 1
ATOM 782 O O . TRP A 1 102 ? 11.569 -6.058 -15.006 1.00 72.75 102 TRP A O 1
ATOM 792 N N . PHE A 1 103 ? 9.447 -6.771 -15.115 1.00 72.25 103 PHE A N 1
ATOM 793 C CA . PHE A 1 103 ? 9.635 -7.466 -16.396 1.00 72.25 103 PHE A CA 1
ATOM 794 C C . PHE A 1 103 ? 10.103 -6.523 -17.514 1.00 72.25 103 PHE A C 1
ATOM 796 O O . PHE A 1 103 ? 10.924 -6.900 -18.345 1.00 72.25 103 PHE A O 1
ATOM 803 N N . MET A 1 104 ? 9.589 -5.291 -17.551 1.00 67.75 104 MET A N 1
ATOM 804 C CA . MET A 1 104 ? 9.974 -4.305 -18.566 1.00 67.75 104 MET A CA 1
ATOM 805 C C . MET A 1 104 ? 11.375 -3.730 -18.331 1.00 67.75 104 MET A C 1
ATOM 807 O O . MET A 1 104 ? 12.069 -3.424 -19.300 1.00 67.75 104 MET A O 1
ATOM 811 N N . ALA A 1 105 ? 11.787 -3.595 -17.068 1.00 64.12 105 ALA A N 1
ATOM 812 C CA . ALA A 1 105 ? 13.146 -3.228 -16.682 1.00 64.12 105 ALA A CA 1
ATOM 813 C C . ALA A 1 105 ? 14.162 -4.303 -17.107 1.00 64.12 105 ALA A C 1
ATOM 815 O O . ALA A 1 105 ? 15.167 -3.973 -17.733 1.00 64.12 105 ALA A O 1
ATOM 816 N N . ASP A 1 106 ? 13.847 -5.577 -16.863 1.00 63.72 106 ASP A N 1
ATOM 817 C CA . ASP A 1 106 ? 14.655 -6.738 -17.267 1.00 63.72 106 ASP A CA 1
ATOM 818 C C . ASP A 1 106 ? 14.753 -6.864 -18.804 1.00 63.72 106 ASP A C 1
ATOM 820 O O . ASP A 1 106 ? 15.828 -7.026 -19.378 1.00 63.72 106 ASP A O 1
ATOM 824 N N . LEU A 1 107 ? 13.644 -6.659 -19.526 1.00 56.31 107 LEU A N 1
ATOM 825 C CA . LEU A 1 107 ? 13.619 -6.655 -20.999 1.00 56.31 107 LEU A CA 1
ATOM 826 C C . LEU A 1 107 ? 14.353 -5.467 -21.640 1.00 56.31 107 LEU A C 1
ATOM 828 O O . LEU A 1 107 ? 14.724 -5.535 -22.818 1.00 56.31 107 LEU A O 1
ATOM 832 N N . ALA A 1 108 ? 14.531 -4.358 -20.920 1.00 54.91 108 ALA A N 1
ATOM 833 C CA . ALA A 1 108 ? 15.327 -3.229 -21.395 1.00 54.91 108 ALA A CA 1
ATOM 834 C C . ALA A 1 108 ? 16.840 -3.529 -21.372 1.00 54.91 108 ALA A C 1
ATOM 836 O O . ALA A 1 108 ? 17.579 -2.852 -22.085 1.00 54.91 108 ALA A O 1
ATOM 837 N N . ASP A 1 109 ? 17.272 -4.550 -20.621 1.00 52.91 109 ASP A N 1
ATOM 838 C CA . ASP A 1 109 ? 18.671 -4.980 -20.479 1.00 52.91 109 ASP A CA 1
ATOM 839 C C . ASP A 1 109 ? 19.148 -5.903 -21.616 1.00 52.91 109 ASP A C 1
ATOM 841 O O . ASP A 1 109 ? 20.323 -5.907 -21.980 1.00 52.91 109 ASP A O 1
ATOM 845 N N . VAL A 1 110 ? 18.239 -6.647 -22.259 1.00 51.28 110 VAL A N 1
ATOM 846 C CA . VAL A 1 110 ? 18.595 -7.509 -23.399 1.00 51.28 110 VAL A CA 1
ATOM 847 C C . VAL A 1 110 ? 18.852 -6.644 -24.646 1.00 51.28 110 VAL A C 1
ATOM 849 O O . VAL A 1 110 ? 17.954 -6.333 -25.443 1.00 51.28 110 VAL A O 1
ATOM 852 N N . ASP A 1 111 ? 20.112 -6.233 -24.785 1.00 50.41 111 ASP A N 1
ATOM 853 C CA . ASP A 1 111 ? 20.701 -5.368 -25.815 1.00 50.41 111 ASP A CA 1
ATOM 854 C C . ASP A 1 111 ? 20.727 -6.025 -27.212 1.00 50.41 111 ASP A C 1
ATOM 856 O O . ASP A 1 111 ? 21.771 -6.373 -27.757 1.00 50.41 111 ASP A O 1
ATOM 860 N N . SER A 1 112 ? 19.553 -6.250 -27.810 1.00 49.00 112 SER A N 1
ATOM 861 C CA . SER A 1 112 ? 19.444 -6.840 -29.161 1.00 49.00 112 SER A CA 1
ATOM 862 C C . SER A 1 112 ? 18.537 -6.076 -30.133 1.00 49.00 112 SER A C 1
ATOM 864 O O . SER A 1 112 ? 18.282 -6.553 -31.236 1.00 49.00 112 SER A O 1
ATOM 866 N N . GLY A 1 113 ? 18.062 -4.882 -29.759 1.00 56.62 113 GLY A N 1
ATOM 867 C CA . GLY A 1 113 ? 17.085 -4.123 -30.552 1.00 56.62 113 GLY A CA 1
ATOM 868 C C . GLY A 1 113 ? 17.644 -2.869 -31.225 1.00 56.62 113 GLY A C 1
ATOM 869 O O . GLY A 1 113 ? 18.577 -2.228 -30.739 1.00 56.62 113 GLY A O 1
ATOM 870 N N . THR A 1 114 ? 17.015 -2.480 -32.331 1.00 61.72 114 THR A N 1
ATOM 871 C CA . THR A 1 114 ? 17.290 -1.246 -33.080 1.00 61.72 114 THR A CA 1
ATOM 872 C C . THR A 1 114 ? 17.052 0.021 -32.229 1.00 61.72 114 THR A C 1
ATOM 874 O O . THR A 1 114 ? 16.547 -0.029 -31.105 1.00 61.72 114 THR A O 1
ATOM 877 N N . SER A 1 115 ? 17.429 1.211 -32.722 1.00 61.38 115 SER A N 1
ATOM 878 C CA . SER A 1 115 ? 17.137 2.484 -32.026 1.00 61.38 115 SER A CA 1
ATOM 879 C C . SER A 1 115 ? 15.635 2.738 -31.829 1.00 61.38 115 SER A C 1
ATOM 881 O O . SER A 1 115 ? 15.243 3.407 -30.871 1.00 61.38 115 SER A O 1
ATOM 883 N N . GLU A 1 116 ? 14.804 2.197 -32.720 1.00 64.12 116 GLU A N 1
ATOM 884 C CA . GLU A 1 116 ? 13.343 2.265 -32.653 1.00 64.12 116 GLU A CA 1
ATOM 885 C C . GLU A 1 116 ? 12.814 1.376 -31.512 1.00 64.12 116 GLU A C 1
ATOM 887 O O . GLU A 1 116 ? 12.130 1.878 -30.619 1.00 64.12 116 GLU A O 1
ATOM 892 N N . ASP A 1 117 ? 13.308 0.133 -31.401 1.00 67.25 117 ASP A N 1
ATOM 893 C CA . ASP A 1 117 ? 12.966 -0.799 -30.308 1.00 67.25 117 ASP A CA 1
ATOM 894 C C . ASP A 1 117 ? 13.331 -0.269 -28.913 1.00 67.25 117 ASP A C 1
ATOM 896 O O . ASP A 1 117 ? 12.695 -0.605 -27.911 1.00 67.25 117 ASP A O 1
ATOM 900 N N . ARG A 1 118 ? 14.389 0.544 -28.812 1.00 64.81 118 ARG A N 1
ATOM 901 C CA . ARG A 1 118 ? 14.769 1.209 -27.553 1.00 64.81 118 ARG A CA 1
ATOM 902 C C . ARG A 1 118 ? 13.825 2.357 -27.200 1.00 64.81 118 ARG A C 1
ATOM 904 O O . ARG A 1 118 ? 13.524 2.561 -26.024 1.00 64.81 118 ARG A O 1
ATOM 911 N N . THR A 1 119 ? 13.349 3.096 -28.199 1.00 69.62 119 THR A N 1
ATOM 912 C CA . THR A 1 119 ? 12.428 4.223 -27.998 1.00 69.62 119 THR A CA 1
ATOM 913 C C . THR A 1 119 ? 11.047 3.728 -27.569 1.00 69.62 119 THR A C 1
ATOM 915 O O . THR A 1 119 ? 10.481 4.266 -26.614 1.00 69.62 119 THR A O 1
ATOM 918 N N . ASP A 1 120 ? 10.541 2.660 -28.190 1.00 72.25 120 ASP A N 1
ATOM 919 C CA . ASP A 1 120 ? 9.249 2.068 -27.831 1.00 72.25 120 ASP A CA 1
ATOM 920 C C . ASP A 1 120 ? 9.279 1.388 -26.458 1.00 72.25 120 ASP A C 1
ATOM 922 O O . ASP A 1 120 ? 8.364 1.592 -25.658 1.00 72.25 120 ASP A O 1
ATOM 926 N N . ARG A 1 121 ? 10.369 0.685 -26.108 1.00 69.50 121 ARG A N 1
ATOM 927 C CA . ARG A 1 121 ? 10.558 0.140 -24.749 1.00 69.50 121 ARG A CA 1
ATOM 928 C C . ARG A 1 121 ? 10.586 1.236 -23.685 1.00 69.50 121 ARG A C 1
ATOM 930 O O . ARG A 1 121 ? 9.936 1.099 -22.650 1.00 69.50 121 ARG A O 1
ATOM 937 N N . ARG A 1 122 ? 11.273 2.355 -23.945 1.00 70.62 122 ARG A N 1
ATOM 938 C CA . ARG A 1 122 ? 11.311 3.501 -23.022 1.00 70.62 122 ARG A CA 1
ATOM 939 C C . ARG A 1 122 ? 9.941 4.168 -22.871 1.00 70.62 122 ARG A C 1
ATOM 941 O O . ARG A 1 122 ? 9.575 4.545 -21.757 1.00 70.62 122 ARG A O 1
ATOM 948 N N . ARG A 1 123 ? 9.173 4.288 -23.961 1.00 73.31 123 ARG A N 1
ATOM 949 C CA . ARG A 1 123 ? 7.786 4.778 -23.920 1.00 73.31 123 ARG A CA 1
ATOM 950 C C . ARG A 1 123 ? 6.913 3.844 -23.080 1.00 73.31 123 ARG A C 1
ATOM 952 O O . ARG A 1 123 ? 6.292 4.310 -22.128 1.00 73.31 123 ARG A O 1
ATOM 959 N N . ALA A 1 124 ? 6.944 2.542 -23.352 1.00 74.19 124 ALA A N 1
ATOM 960 C CA . ALA A 1 124 ? 6.183 1.548 -22.601 1.00 74.19 124 ALA A CA 1
ATOM 961 C C . ALA A 1 124 ? 6.548 1.552 -21.103 1.00 74.19 124 ALA A C 1
ATOM 963 O O . ALA A 1 124 ? 5.657 1.569 -20.257 1.00 74.19 124 ALA A O 1
ATOM 964 N N . TYR A 1 125 ? 7.839 1.637 -20.763 1.00 73.44 125 TYR A N 1
ATOM 965 C CA . TYR A 1 125 ? 8.295 1.790 -19.377 1.00 73.44 125 TYR A CA 1
ATOM 966 C C . TYR A 1 125 ? 7.688 3.033 -18.705 1.00 73.44 125 TYR A C 1
ATOM 968 O O . TYR A 1 125 ? 7.133 2.939 -17.612 1.00 73.44 125 TYR A O 1
ATOM 976 N N . SER A 1 126 ? 7.711 4.192 -19.373 1.00 75.88 126 SER A N 1
ATOM 977 C CA . SER A 1 126 ? 7.135 5.431 -18.826 1.00 75.88 126 SER A CA 1
ATOM 978 C C . SER A 1 126 ? 5.616 5.361 -18.603 1.00 75.88 126 SER A C 1
ATOM 980 O O . SER A 1 126 ? 5.101 5.921 -17.630 1.00 75.88 126 SER A O 1
ATOM 982 N N . GLU A 1 127 ? 4.894 4.627 -19.454 1.00 79.31 127 GLU A N 1
ATOM 983 C CA . GLU A 1 127 ? 3.461 4.378 -19.283 1.00 79.31 127 GLU A CA 1
ATOM 984 C C . GLU A 1 127 ? 3.190 3.485 -18.067 1.00 79.31 127 GLU A C 1
ATOM 986 O O . GLU A 1 127 ? 2.295 3.786 -17.274 1.00 79.31 127 GLU A O 1
ATOM 991 N N . PHE A 1 128 ? 3.990 2.430 -17.871 1.00 77.50 128 PHE A N 1
ATOM 992 C CA . PHE A 1 128 ? 3.905 1.574 -16.684 1.00 77.50 128 PHE A CA 1
ATOM 993 C C . PHE A 1 128 ? 4.209 2.343 -15.396 1.00 77.50 128 PHE A C 1
ATOM 995 O O . PHE A 1 128 ? 3.454 2.223 -14.434 1.00 77.50 128 PHE A O 1
ATOM 1002 N N . VAL A 1 129 ? 5.244 3.191 -15.380 1.00 78.25 129 VAL A N 1
ATOM 1003 C CA . VAL A 1 129 ? 5.564 4.029 -14.209 1.00 78.25 129 VAL A CA 1
ATOM 1004 C C . VAL A 1 129 ? 4.390 4.952 -13.882 1.00 78.25 129 VAL A C 1
ATOM 1006 O O . VAL A 1 129 ? 3.999 5.079 -12.723 1.00 78.25 129 VAL A O 1
ATOM 1009 N N . THR A 1 130 ? 3.775 5.554 -14.902 1.00 83.31 130 THR A N 1
ATOM 1010 C CA . THR A 1 130 ? 2.604 6.423 -14.724 1.00 83.31 130 THR A CA 1
ATOM 1011 C C . THR A 1 130 ? 1.419 5.661 -14.120 1.00 83.31 130 THR A C 1
ATOM 1013 O O . THR A 1 130 ? 0.819 6.129 -13.149 1.00 83.31 130 THR A O 1
ATOM 1016 N N . ARG A 1 131 ? 1.098 4.467 -14.643 1.00 83.50 131 ARG A N 1
ATOM 1017 C CA . ARG A 1 131 ? 0.020 3.612 -14.108 1.00 83.50 131 ARG A CA 1
ATOM 1018 C C . ARG A 1 131 ? 0.302 3.130 -12.688 1.00 83.50 131 ARG A C 1
ATOM 1020 O O . ARG A 1 131 ? -0.607 3.134 -11.856 1.00 83.50 131 ARG A O 1
ATOM 1027 N N . TYR A 1 132 ? 1.547 2.766 -12.396 1.00 84.75 132 TYR A N 1
ATOM 1028 C CA . TYR A 1 132 ? 1.982 2.369 -11.061 1.00 84.75 132 TYR A CA 1
ATOM 1029 C C . TYR A 1 132 ? 1.795 3.508 -10.054 1.00 84.75 132 TYR A C 1
ATOM 1031 O O . TYR A 1 132 ? 1.104 3.323 -9.052 1.00 84.75 132 TYR A O 1
ATOM 1039 N N . LYS A 1 133 ? 2.299 4.716 -10.351 1.00 83.69 133 LYS A N 1
ATOM 1040 C CA . LYS A 1 133 ? 2.138 5.886 -9.468 1.00 83.69 133 LYS A CA 1
ATOM 1041 C C . LYS A 1 133 ? 0.664 6.262 -9.278 1.00 83.69 133 LYS A C 1
ATOM 1043 O O . LYS A 1 133 ? 0.244 6.557 -8.161 1.00 83.69 133 LYS A O 1
ATOM 1048 N N . ALA A 1 134 ? -0.155 6.187 -10.329 1.00 86.56 134 ALA A N 1
ATOM 1049 C CA . ALA A 1 134 ? -1.599 6.402 -10.209 1.00 86.56 134 ALA A CA 1
ATOM 1050 C C . ALA A 1 134 ? -2.264 5.358 -9.287 1.00 86.56 134 ALA A C 1
ATOM 1052 O O . ALA A 1 134 ? -3.043 5.707 -8.398 1.00 86.56 134 ALA A O 1
ATOM 1053 N N . SER A 1 135 ? -1.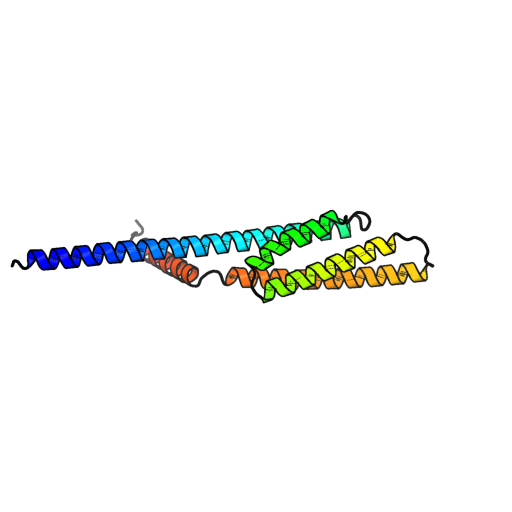912 4.080 -9.446 1.00 87.88 135 SER A N 1
ATOM 1054 C CA . SER A 1 135 ? -2.428 2.984 -8.616 1.00 87.88 135 SER A CA 1
ATOM 1055 C C . SER A 1 135 ? -2.008 3.124 -7.150 1.00 87.88 135 SER A C 1
ATOM 1057 O O . SER A 1 135 ? -2.827 2.919 -6.254 1.00 87.88 135 SER A O 1
ATOM 1059 N N . MET A 1 136 ? -0.772 3.566 -6.901 1.00 87.44 136 MET A N 1
ATOM 1060 C CA . MET A 1 136 ? -0.256 3.900 -5.571 1.00 87.44 136 MET A CA 1
ATOM 1061 C C . MET A 1 136 ? -1.074 5.001 -4.893 1.00 87.44 136 MET A C 1
ATOM 1063 O O . MET A 1 136 ? -1.470 4.854 -3.737 1.00 87.44 136 MET A O 1
ATOM 1067 N N . VAL A 1 137 ? -1.398 6.080 -5.611 1.00 86.38 137 VAL A N 1
ATOM 1068 C CA . VAL A 1 137 ? -2.236 7.169 -5.080 1.00 86.38 137 VAL A CA 1
ATOM 1069 C C . VAL A 1 137 ? -3.626 6.656 -4.693 1.00 86.38 137 VAL A C 1
ATOM 1071 O O . VAL A 1 137 ? -4.114 6.960 -3.600 1.00 86.38 137 VAL A O 1
ATOM 1074 N N . HIS A 1 138 ? -4.253 5.839 -5.544 1.00 87.38 138 HIS A N 1
ATOM 1075 C CA . HIS A 1 138 ? -5.553 5.238 -5.240 1.00 87.38 138 HIS A CA 1
ATOM 1076 C C . HIS A 1 138 ? -5.497 4.306 -4.027 1.00 87.38 138 HIS A C 1
ATOM 1078 O O . HIS A 1 138 ? -6.382 4.365 -3.169 1.00 87.38 138 HIS A O 1
ATOM 1084 N N . LEU A 1 139 ? -4.452 3.483 -3.922 1.00 90.19 139 LEU A N 1
ATOM 1085 C CA . LEU A 1 139 ? -4.234 2.601 -2.782 1.00 90.19 139 LEU A CA 1
ATOM 1086 C C . LEU A 1 139 ? -4.061 3.392 -1.481 1.00 90.19 139 LEU A C 1
ATOM 1088 O O . LEU A 1 139 ? -4.750 3.102 -0.506 1.00 90.19 139 LEU A O 1
ATOM 1092 N N . ILE A 1 140 ? -3.193 4.407 -1.468 1.00 86.25 140 ILE A N 1
ATOM 1093 C CA . ILE A 1 140 ? -2.943 5.247 -0.287 1.00 86.25 140 ILE A CA 1
ATOM 1094 C C . ILE A 1 140 ? -4.232 5.947 0.147 1.00 86.25 140 ILE A C 1
ATOM 1096 O O . ILE A 1 140 ? -4.541 5.990 1.338 1.00 86.25 140 ILE A O 1
ATOM 1100 N N . SER A 1 141 ? -5.013 6.467 -0.803 1.00 84.81 141 SER A N 1
ATOM 1101 C CA . SER A 1 141 ? -6.308 7.080 -0.498 1.00 84.81 141 SER A CA 1
ATOM 1102 C C . SER A 1 141 ? -7.272 6.078 0.139 1.00 84.81 141 SER A C 1
ATOM 1104 O O . SER A 1 141 ? -7.912 6.403 1.137 1.00 84.81 141 SER A O 1
ATOM 1106 N N . ALA A 1 142 ? -7.357 4.858 -0.397 1.00 87.75 142 ALA A N 1
ATOM 1107 C CA . ALA A 1 142 ? -8.213 3.812 0.153 1.00 87.75 142 ALA A CA 1
ATOM 1108 C C . ALA A 1 142 ? -7.746 3.343 1.536 1.00 87.75 142 ALA A C 1
ATOM 1110 O O . ALA A 1 142 ? -8.577 3.148 2.412 1.00 87.75 142 ALA A O 1
ATOM 1111 N N . MET A 1 143 ? -6.436 3.205 1.760 1.00 89.12 143 MET A N 1
ATOM 1112 C CA . MET A 1 143 ? -5.870 2.863 3.068 1.00 89.12 143 MET A CA 1
ATOM 1113 C C . MET A 1 143 ? -6.170 3.936 4.110 1.00 89.12 143 MET A C 1
ATOM 1115 O O . MET A 1 143 ? -6.562 3.608 5.224 1.00 89.12 143 MET A O 1
ATOM 1119 N N . ARG A 1 144 ? -6.027 5.217 3.751 1.00 84.00 144 ARG A N 1
ATOM 1120 C CA . ARG A 1 144 ? -6.377 6.334 4.639 1.00 84.00 144 ARG A CA 1
ATOM 1121 C C . ARG A 1 144 ? -7.851 6.304 5.005 1.00 84.00 144 ARG A C 1
ATOM 1123 O O . ARG A 1 144 ? -8.174 6.457 6.174 1.00 84.00 144 ARG A O 1
ATOM 1130 N N . GLU A 1 145 ? -8.727 6.090 4.031 1.00 85.44 145 GLU A N 1
ATOM 1131 C CA . GLU A 1 145 ? -10.162 5.988 4.290 1.00 85.44 145 GLU A CA 1
ATOM 1132 C C . GLU A 1 145 ? -10.490 4.780 5.176 1.00 85.44 145 GLU A C 1
ATOM 1134 O O . GLU A 1 145 ? -11.198 4.902 6.166 1.00 85.44 145 GLU A O 1
ATOM 1139 N N . ASP A 1 146 ? -9.879 3.630 4.902 1.00 84.94 146 ASP A N 1
ATOM 1140 C CA . ASP A 1 146 ? -10.068 2.410 5.684 1.00 84.94 146 ASP A CA 1
ATOM 1141 C C . ASP A 1 146 ? -9.513 2.530 7.121 1.00 84.94 146 ASP A C 1
ATOM 1143 O O . ASP A 1 146 ? -9.995 1.861 8.037 1.00 84.94 146 ASP A O 1
ATOM 1147 N N . LEU A 1 147 ? -8.511 3.387 7.347 1.00 78.69 147 LEU A N 1
ATOM 1148 C CA . LEU A 1 147 ? -8.006 3.735 8.681 1.00 78.69 147 LEU A CA 1
ATOM 1149 C C . LEU A 1 147 ? -8.879 4.776 9.396 1.00 78.69 147 LEU A C 1
ATOM 1151 O O . LEU A 1 147 ? -8.977 4.724 10.617 1.00 78.69 147 LEU A O 1
ATOM 1155 N N . LYS A 1 148 ? -9.542 5.686 8.669 1.00 71.56 148 LYS A N 1
ATOM 1156 C CA . LYS A 1 148 ? -10.509 6.639 9.250 1.00 71.56 148 LYS A CA 1
ATOM 1157 C C . LYS A 1 148 ? -11.777 5.961 9.764 1.00 71.56 148 LYS A C 1
ATOM 1159 O O . LYS A 1 148 ? -12.395 6.467 10.685 1.00 71.56 148 LYS A O 1
ATOM 1164 N N . VAL A 1 149 ? -12.138 4.796 9.222 1.00 52.44 149 VAL A N 1
ATOM 1165 C CA . VAL A 1 149 ? -13.287 3.987 9.687 1.00 52.44 149 VAL A CA 1
ATOM 1166 C C . VAL A 1 149 ? -13.009 3.305 11.045 1.00 52.44 149 VAL A C 1
ATOM 1168 O O . VAL A 1 149 ? -13.794 2.492 11.533 1.00 52.44 149 VAL A O 1
ATOM 1171 N N . ALA A 1 150 ? -11.896 3.629 11.703 1.00 48.50 150 ALA A N 1
ATOM 1172 C CA . ALA A 1 150 ? -11.558 3.099 13.009 1.00 48.50 150 ALA A CA 1
ATOM 1173 C C . ALA A 1 150 ? -12.314 3.837 14.144 1.00 48.50 150 ALA A C 1
ATOM 1175 O O . ALA A 1 150 ? -11.752 4.688 14.820 1.00 48.50 150 ALA A O 1
ATOM 1176 N N . ASP A 1 151 ? -13.559 3.383 14.335 1.00 49.69 151 ASP A N 1
ATOM 1177 C CA . ASP A 1 151 ? -14.486 3.457 15.483 1.00 49.69 151 ASP A CA 1
ATOM 1178 C C . ASP A 1 151 ? -15.271 4.771 15.750 1.00 49.69 151 ASP A C 1
ATOM 1180 O O . ASP A 1 151 ? -14.698 5.748 16.225 1.00 49.69 151 ASP A O 1
ATOM 1184 N N . PRO A 1 152 ? -16.615 4.780 15.580 1.00 52.22 152 PRO A N 1
ATOM 1185 C CA . PRO A 1 152 ? -17.490 5.831 16.119 1.00 52.22 152 PRO A CA 1
ATOM 1186 C C . PRO A 1 152 ? -17.387 5.989 17.648 1.00 52.22 152 PRO A C 1
ATOM 1188 O O . PRO A 1 152 ? -17.803 7.007 18.198 1.00 52.22 152 PRO A O 1
ATOM 1191 N N . GLU A 1 153 ? -16.855 4.985 18.358 1.00 51.69 153 GLU A N 1
ATOM 1192 C CA . GLU A 1 153 ? -16.528 5.109 19.781 1.00 51.69 153 GLU A CA 1
ATOM 1193 C C . GLU A 1 153 ? -15.374 6.076 20.055 1.00 51.69 153 GLU A C 1
ATOM 1195 O O . GLU A 1 153 ? -15.396 6.702 21.108 1.00 51.69 153 GLU A O 1
ATOM 1200 N N . ASP A 1 154 ? -14.432 6.270 19.129 1.00 52.03 154 ASP A N 1
ATOM 1201 C CA . ASP A 1 154 ? -13.358 7.254 19.312 1.00 52.03 154 ASP A CA 1
ATOM 1202 C C . ASP A 1 154 ? -13.894 8.679 19.151 1.00 52.03 154 ASP A C 1
ATOM 1204 O O . ASP A 1 154 ? -13.572 9.542 19.958 1.00 52.03 154 ASP A O 1
ATOM 1208 N N . GLU A 1 155 ? -14.815 8.911 18.207 1.00 54.56 155 GLU A N 1
ATOM 1209 C CA . GLU A 1 155 ? -15.531 10.192 18.106 1.00 54.56 155 GLU A CA 1
ATOM 1210 C C . GLU A 1 155 ? -16.397 10.461 19.347 1.00 54.56 155 GLU A C 1
ATOM 1212 O O . GLU A 1 155 ? -16.488 11.601 19.803 1.00 54.56 155 GLU A O 1
ATOM 1217 N N . ARG A 1 156 ? -17.011 9.420 19.930 1.00 57.00 156 ARG A N 1
ATOM 1218 C CA . ARG A 1 156 ? -17.772 9.536 21.183 1.00 57.00 156 ARG A CA 1
ATOM 1219 C C . ARG A 1 156 ? -16.863 9.822 22.377 1.00 57.00 156 ARG A C 1
ATOM 1221 O O . ARG A 1 156 ? -17.198 10.693 23.168 1.00 57.00 156 ARG A O 1
ATOM 1228 N N . ILE A 1 157 ? -15.739 9.120 22.513 1.00 51.59 157 ILE A N 1
ATOM 1229 C CA . ILE A 1 157 ? -14.771 9.319 23.602 1.00 51.59 157 ILE A CA 1
ATOM 1230 C C . ILE A 1 157 ? -14.118 10.699 23.483 1.00 51.59 157 ILE A C 1
ATOM 1232 O O . ILE A 1 157 ? -13.980 11.387 24.489 1.00 51.59 157 ILE A O 1
ATOM 1236 N N . ASP A 1 158 ? -13.794 11.158 22.275 1.00 49.53 158 ASP A N 1
ATOM 1237 C CA . ASP A 1 158 ? -13.281 12.510 22.042 1.00 49.53 158 ASP A CA 1
ATOM 1238 C C . ASP A 1 158 ? -14.346 13.582 22.325 1.00 49.53 158 ASP A C 1
ATOM 1240 O O . ASP A 1 158 ? -14.028 14.619 22.909 1.00 49.53 158 ASP A O 1
ATOM 1244 N N . ALA A 1 159 ? -15.620 13.327 22.007 1.00 56.22 159 ALA A N 1
ATOM 1245 C CA . ALA A 1 159 ? -16.731 14.216 22.355 1.00 56.22 159 ALA A CA 1
ATOM 1246 C C . ALA A 1 159 ? -17.023 14.250 23.870 1.00 56.22 159 ALA A C 1
ATOM 1248 O O . ALA A 1 159 ? -17.246 15.327 24.426 1.00 56.22 159 ALA A O 1
ATOM 1249 N N . GLU A 1 160 ? -16.979 13.101 24.550 1.00 56.97 160 GLU A N 1
ATOM 1250 C CA . GLU A 1 160 ? -17.131 12.978 26.007 1.00 56.97 160 GLU A CA 1
ATOM 1251 C C . GLU A 1 160 ? -15.948 13.640 26.738 1.00 56.97 160 GLU A C 1
ATOM 1253 O O . GLU A 1 160 ? -16.150 14.395 27.690 1.00 56.97 160 GLU A O 1
ATOM 1258 N N . ASN A 1 161 ? -14.717 13.462 26.246 1.00 49.25 161 ASN A N 1
ATOM 1259 C CA . ASN A 1 161 ? -13.520 14.122 26.775 1.00 49.25 161 ASN A CA 1
ATOM 1260 C C . ASN A 1 161 ? -13.541 15.640 26.537 1.00 49.25 161 ASN A C 1
ATOM 1262 O O . ASN A 1 161 ? -13.153 16.406 27.421 1.00 49.25 161 ASN A O 1
ATOM 1266 N N . ALA A 1 162 ? -14.021 16.097 25.376 1.00 52.16 162 ALA A N 1
ATOM 1267 C CA . ALA A 1 162 ? -14.199 1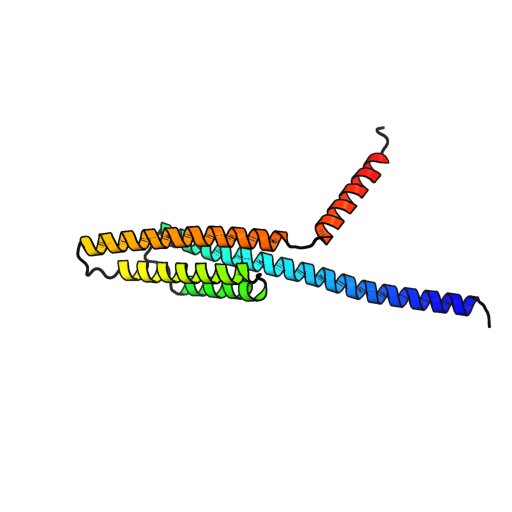7.517 25.088 1.00 52.16 162 ALA A CA 1
ATOM 1268 C C . ALA A 1 162 ? -15.271 18.156 25.989 1.00 52.16 162 ALA A C 1
ATOM 1270 O O . ALA A 1 162 ? -15.083 19.279 26.457 1.00 52.16 162 ALA A O 1
ATOM 1271 N N . GLN A 1 163 ? -16.361 17.442 26.294 1.00 54.06 163 GLN A N 1
ATOM 1272 C CA . GLN A 1 163 ? -17.366 17.891 27.264 1.00 54.06 163 GLN A CA 1
ATOM 1273 C C . GLN A 1 163 ? -16.812 17.953 28.691 1.00 54.06 163 GLN A C 1
ATOM 1275 O O . GLN A 1 163 ? -16.992 18.969 29.360 1.00 54.06 163 GLN A O 1
ATOM 1280 N N . LEU A 1 164 ? -16.068 16.936 29.133 1.00 48.84 164 LEU A N 1
ATOM 1281 C CA . LEU A 1 164 ? -15.404 16.930 30.441 1.00 48.84 164 LEU A CA 1
ATOM 1282 C C . LEU A 1 164 ? -14.417 18.096 30.594 1.00 48.84 164 LEU A C 1
ATOM 1284 O O . LEU A 1 164 ? -14.402 18.742 31.638 1.00 48.84 164 LEU A O 1
ATOM 1288 N 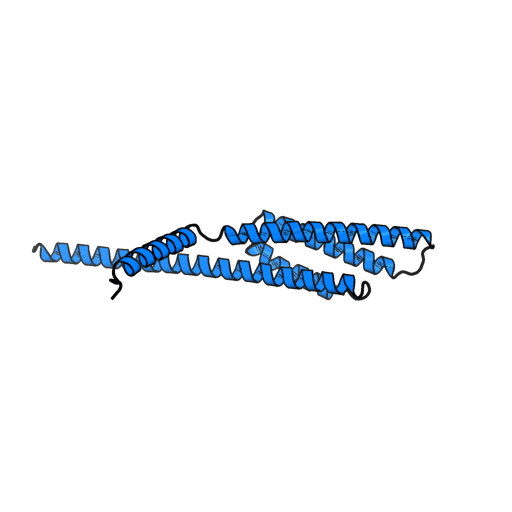N . PHE A 1 165 ? -13.650 18.434 29.553 1.00 47.94 165 PHE A N 1
ATOM 1289 C CA . PHE A 1 165 ? -12.750 19.596 29.561 1.00 47.94 165 PHE A CA 1
ATOM 1290 C C . PHE A 1 165 ? -13.489 20.936 29.673 1.00 47.94 165 PHE A C 1
ATOM 1292 O O . PHE A 1 165 ? -13.003 21.857 30.334 1.00 47.94 165 PHE A O 1
ATOM 1299 N N . LEU A 1 166 ? -14.661 21.058 29.047 1.00 52.91 166 LEU A N 1
ATOM 1300 C CA . LEU A 1 166 ? -15.502 22.253 29.139 1.00 52.91 166 LEU A CA 1
ATOM 1301 C C . LEU A 1 166 ? -16.157 22.377 30.523 1.00 52.91 166 LEU A C 1
ATOM 1303 O O . LEU A 1 166 ? -16.247 23.480 31.062 1.00 52.91 166 LEU A O 1
ATOM 1307 N N . GLU A 1 167 ? -16.551 21.260 31.134 1.00 55.19 167 GLU A N 1
ATOM 1308 C CA . GLU A 1 167 ? -17.120 21.231 32.484 1.00 55.19 167 GLU A CA 1
ATOM 1309 C C . GLU A 1 167 ? -16.075 21.469 33.585 1.00 55.19 167 GLU A C 1
ATOM 1311 O O . GLU A 1 167 ? -16.362 22.170 34.558 1.00 55.19 167 GLU A O 1
ATOM 1316 N N . ASP A 1 168 ? -14.856 20.942 33.440 1.00 51.75 168 ASP A N 1
ATOM 1317 C CA . ASP A 1 168 ? -13.754 21.187 34.382 1.00 51.75 168 ASP A CA 1
ATOM 1318 C C . ASP A 1 168 ? -13.138 22.583 34.202 1.00 51.75 168 ASP A C 1
ATOM 1320 O O . ASP A 1 168 ? -12.758 23.233 35.182 1.00 51.75 168 ASP A O 1
ATOM 1324 N N . GLY A 1 169 ? -13.102 23.096 32.968 1.00 49.00 169 GLY A N 1
ATOM 1325 C CA . GLY A 1 169 ? -12.720 24.477 32.664 1.00 49.00 169 GLY A CA 1
ATOM 1326 C C . GLY A 1 169 ? -13.699 25.509 33.231 1.00 49.00 169 GLY A C 1
ATOM 1327 O O . GLY A 1 169 ? -13.272 26.566 33.690 1.00 49.00 169 GLY A O 1
ATOM 1328 N N . ALA A 1 170 ? -14.995 25.186 33.288 1.00 50.78 170 ALA A N 1
ATOM 1329 C CA . ALA A 1 170 ? -16.020 26.033 33.902 1.00 50.78 170 ALA A CA 1
ATOM 1330 C C . ALA A 1 170 ? -15.987 26.033 35.446 1.00 50.78 170 ALA A C 1
ATOM 1332 O O . ALA A 1 170 ? -16.525 26.946 36.072 1.00 50.78 170 ALA A O 1
ATOM 1333 N N . LYS A 1 171 ? -15.353 25.031 36.07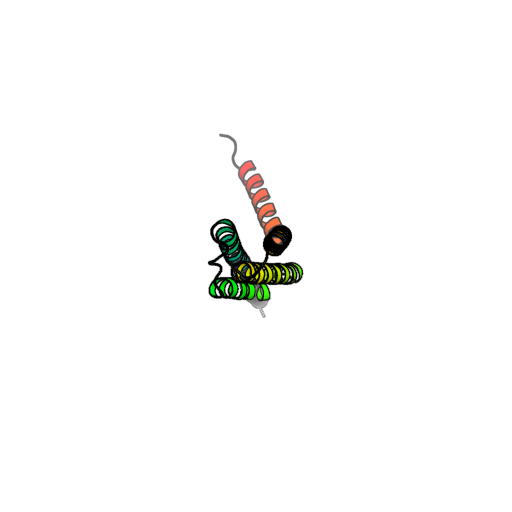5 1.00 50.03 171 LYS A N 1
ATOM 1334 C CA . LYS A 1 171 ? -15.236 24.904 37.541 1.00 50.03 171 LYS A CA 1
ATOM 1335 C C . LYS A 1 171 ? -13.988 25.557 38.131 1.00 50.03 171 LYS A C 1
ATOM 1337 O O . LYS A 1 171 ? -13.890 25.653 39.354 1.00 50.03 171 LYS A O 1
ATOM 1342 N N . ARG A 1 172 ? -13.045 26.028 37.311 1.00 45.28 172 ARG A N 1
ATOM 1343 C CA . ARG A 1 172 ? -11.946 26.873 37.792 1.00 45.28 172 ARG A CA 1
ATOM 1344 C C . ARG A 1 172 ? -12.392 28.333 37.712 1.00 45.28 172 ARG A C 1
ATOM 1346 O O . ARG A 1 172 ? -12.407 28.879 36.609 1.00 45.28 172 ARG A O 1
ATOM 1353 N N . PRO A 1 173 ? -12.765 28.992 38.829 1.00 44.75 173 PRO A N 1
ATOM 1354 C CA . PRO A 1 173 ? -12.880 30.439 38.798 1.00 44.75 173 PRO A CA 1
ATOM 1355 C C . PRO A 1 173 ? -11.510 30.987 38.395 1.00 44.75 173 PRO A C 1
ATOM 1357 O O . PRO A 1 173 ? -10.488 30.549 38.927 1.00 44.75 173 PRO A O 1
ATOM 1360 N N . LEU A 1 174 ? -11.499 31.899 37.424 1.00 48.03 174 LEU A N 1
ATOM 1361 C CA . LEU A 1 174 ? -10.347 32.745 37.139 1.00 48.03 174 LEU A CA 1
ATOM 1362 C C . LEU A 1 174 ? -10.068 33.557 38.412 1.00 48.03 174 LEU A C 1
ATOM 1364 O O . LEU A 1 174 ? -10.693 34.592 38.641 1.00 48.03 174 LEU A O 1
ATOM 1368 N N . GLY A 1 175 ? -9.225 32.997 39.277 1.00 42.94 175 GLY A N 1
ATOM 1369 C CA . GLY A 1 175 ? -8.569 33.682 40.382 1.00 42.94 175 GLY A CA 1
ATOM 1370 C C . GLY A 1 175 ? -7.260 34.281 39.909 1.00 42.94 175 GLY A C 1
ATOM 1371 O O . GLY A 1 175 ? -6.572 33.604 39.110 1.00 42.94 175 GLY A O 1
#

Foldseek 3Di:
DDPVVVVVVVVVVVVVVCVVVVVVVVVVVVVLVVLLVLLVVLVVQLVVLLVVLVVCVVPPLPPPDPVSLVSNVVSLVSCVVRPDPQLNVLSVVLSVLSVVLNVLSVVLPPPDDDPVVNVVSVVVNVVSVVSNVVSVVSNVVRSVVRSVPSDPVVVVVVVVVVVVCVVVVVPDDPD

Solvent-accessible surface area (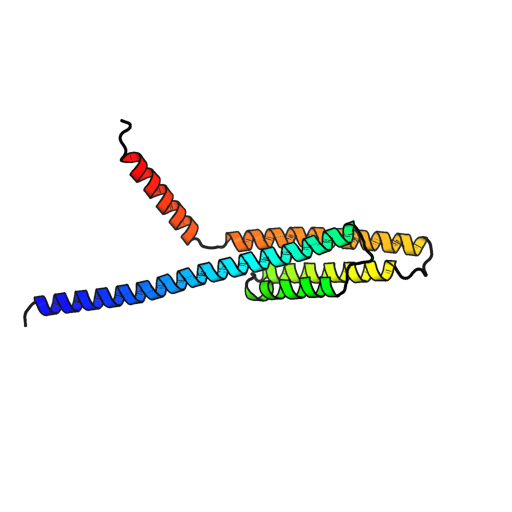backbone atoms only — not comparable to full-atom values): 9556 Å² total; per-residue (Å²): 137,64,70,66,60,56,53,51,51,51,52,52,51,50,52,53,50,50,51,52,50,48,54,51,50,53,53,50,52,52,48,53,51,49,53,50,51,53,33,50,50,28,51,52,53,32,51,52,46,51,51,53,48,52,53,39,58,76,75,40,57,88,67,77,46,72,70,54,57,49,51,40,54,54,33,46,52,46,29,66,74,59,42,53,74,65,40,41,50,36,52,48,53,37,52,54,40,52,52,52,47,48,56,52,36,57,59,67,64,64,88,79,65,55,79,63,56,52,51,53,51,52,50,53,48,53,52,46,52,51,52,34,56,52,37,47,52,55,33,54,52,42,47,52,52,63,56,67,69,67,47,76,62,53,60,47,51,52,50,52,50,51,49,50,51,53,55,56,57,69,67,55,75,93,120

Organism: NCBI:txid1529066

Sequence (175 aa):
MSQELVIALLAAGAALGGSLLGSFLTRTTEHKQWHRNEKNQAYIEYLIKLDELEKDLDTNVQAVGSDRLLAITAARSAIRLFGSATVRRLARDVDNEATGLWFMADLADVDSGTSEDRTDRRRAYSEFVTRYKASMVHLISAMREDLKVADPEDERIDAENAQLFLEDGAKRPLG

Mean predicted aligned error: 14.81 Å

pLDDT: mean 70.55, std 15.02, range [42.94, 93.62]

Radius of gyration: 27.52 Å; Cα contacts (8 Å, |Δi|>4): 79; chains: 1; bounding box: 58×49×89 Å